Protein AF-A0A134BFL1-F1 (afdb_monomer_lite)

Organism: NCBI:txid419005

pLDDT: mean 79.07, std 14.12, range [50.78, 92.81]

Secondary structure (DSSP, 8-state):
--HHHHHHHHHHHHHHHHHHTPPEEEHHHHHHHTT--HHHHHH-TTS--EEETTEEEEEHHHHHHHHHT-

Radius of gyration: 15.58 Å; chains: 1; bounding box: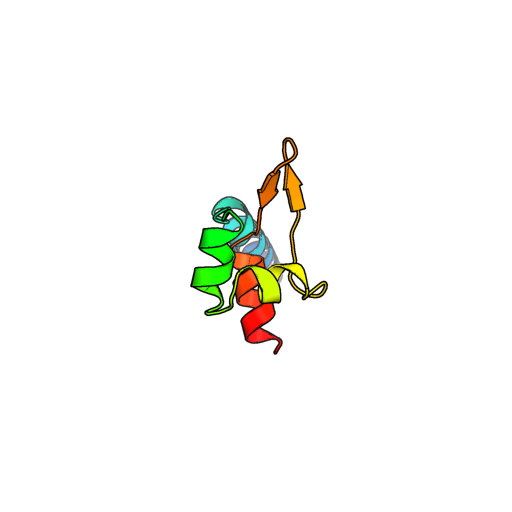 31×26×46 Å

Sequence (70 aa):
MTEREINKLAELISSKMLKANDRFMDRKAAAKYLCLSVSSLKQNKKIPCFKKDGKVFYRQSELYNYMMTR

Foldseek 3Di:
DDVVVVVVVVVVCVVVVCVVPWDKDFLVRLCVLLVHDSVVVVPDPVQDWDDDPNGIIHTPVSSVVVVVVD

Structure (mmCIF, N/CA/C/O backbone):
data_AF-A0A134BFL1-F1
#
_entry.id   AF-A0A134BFL1-F1
#
loop_
_atom_site.group_PDB
_atom_site.id
_atom_site.type_symbol
_atom_site.label_atom_id
_atom_site.label_alt_id
_atom_site.label_comp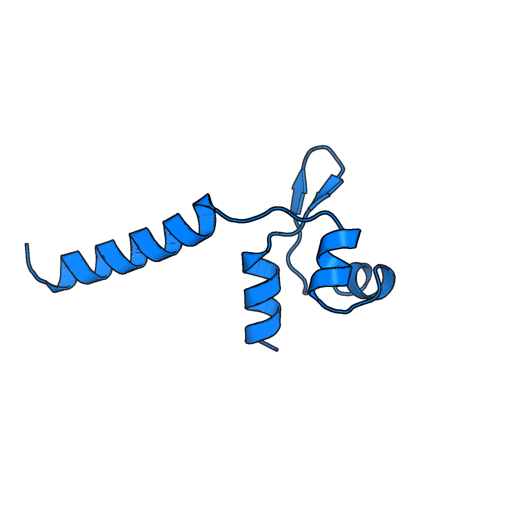_id
_atom_site.label_asym_id
_atom_site.label_entity_id
_atom_site.label_seq_id
_atom_site.pdbx_PDB_ins_code
_atom_site.Cartn_x
_atom_site.Cartn_y
_atom_site.Cartn_z
_atom_site.occupancy
_atom_site.B_iso_or_equiv
_atom_site.auth_seq_id
_atom_site.auth_comp_id
_atom_site.auth_asym_id
_atom_site.auth_atom_id
_atom_site.pdbx_PDB_model_num
ATOM 1 N N . MET A 1 1 ? 15.522 -13.089 35.947 1.00 50.78 1 MET A N 1
ATOM 2 C CA . MET A 1 1 ? 15.348 -12.680 34.537 1.00 50.78 1 MET A CA 1
ATOM 3 C C . MET A 1 1 ? 16.396 -13.396 33.710 1.00 50.78 1 MET A C 1
ATOM 5 O O . MET A 1 1 ? 17.572 -13.099 33.847 1.00 50.78 1 MET A O 1
ATOM 9 N N . THR A 1 2 ? 15.992 -14.396 32.937 1.00 56.62 2 THR A N 1
ATOM 10 C CA . THR A 1 2 ? 16.871 -15.139 32.019 1.00 56.62 2 THR A CA 1
ATOM 11 C C . THR A 1 2 ? 17.019 -14.386 30.697 1.00 56.62 2 THR A C 1
ATOM 13 O O . THR A 1 2 ? 16.048 -13.799 30.226 1.00 56.62 2 THR A O 1
ATOM 16 N N . GLU A 1 3 ? 18.188 -14.452 30.054 1.00 63.50 3 GLU A N 1
ATOM 17 C CA . GLU A 1 3 ? 18.501 -13.779 28.773 1.00 63.50 3 GLU A CA 1
ATOM 18 C C . GLU A 1 3 ? 17.458 -14.016 27.661 1.00 63.50 3 GLU A C 1
ATOM 20 O O . GLU A 1 3 ? 17.210 -13.146 26.828 1.00 63.50 3 GLU A O 1
ATOM 25 N N . ARG A 1 4 ? 16.757 -15.160 27.686 1.00 63.38 4 ARG A N 1
ATOM 26 C CA . ARG A 1 4 ? 15.645 -15.465 26.764 1.00 63.38 4 ARG A CA 1
ATOM 27 C C . ARG A 1 4 ? 14.466 -14.490 26.865 1.00 63.38 4 ARG A C 1
ATOM 29 O O . ARG A 1 4 ? 13.806 -14.240 25.860 1.00 63.38 4 ARG A O 1
ATOM 36 N N . GLU A 1 5 ? 14.193 -13.946 28.047 1.00 62.06 5 GLU A N 1
ATOM 37 C CA . GLU A 1 5 ? 13.116 -12.965 28.236 1.00 62.06 5 GLU A CA 1
ATOM 38 C C . GLU A 1 5 ? 13.526 -11.579 27.736 1.00 62.06 5 GLU A C 1
ATOM 40 O O . GLU A 1 5 ? 12.713 -10.879 27.137 1.00 62.06 5 GLU A O 1
ATOM 45 N N . ILE A 1 6 ? 14.807 -11.225 27.893 1.00 64.69 6 ILE A N 1
ATOM 46 C CA . ILE A 1 6 ? 15.381 -9.977 27.373 1.00 64.69 6 ILE A CA 1
ATOM 47 C C . ILE A 1 6 ? 15.311 -9.969 25.840 1.00 64.69 6 ILE A C 1
ATOM 49 O O . ILE A 1 6 ? 14.867 -8.982 25.257 1.00 64.69 6 ILE A O 1
ATOM 53 N N . ASN A 1 7 ? 15.641 -11.088 25.186 1.00 66.62 7 ASN A N 1
ATOM 54 C CA . ASN A 1 7 ? 15.557 -11.205 23.726 1.00 66.62 7 ASN A CA 1
ATOM 55 C C . ASN A 1 7 ? 14.111 -11.127 23.205 1.00 66.62 7 ASN A C 1
ATOM 57 O O . ASN A 1 7 ? 13.847 -10.401 22.248 1.00 66.62 7 ASN A O 1
ATOM 61 N N . LYS A 1 8 ? 13.148 -11.778 23.876 1.00 64.75 8 LYS A N 1
ATOM 62 C CA . LYS A 1 8 ? 11.720 -11.648 23.524 1.00 64.75 8 LYS A CA 1
ATOM 63 C C . LYS A 1 8 ? 11.205 -10.220 23.694 1.00 64.75 8 LYS A C 1
ATOM 65 O O . LYS A 1 8 ? 10.425 -9.737 22.873 1.00 64.75 8 LYS A O 1
ATOM 70 N N . LEU A 1 9 ? 11.626 -9.534 24.755 1.00 63.62 9 LEU A N 1
ATOM 71 C CA . LEU A 1 9 ? 11.270 -8.134 24.978 1.00 63.62 9 LEU A CA 1
ATOM 72 C C . LEU A 1 9 ? 11.898 -7.225 23.918 1.00 63.62 9 LEU A C 1
ATOM 74 O O . LEU A 1 9 ? 11.210 -6.343 23.409 1.00 63.62 9 LEU A O 1
ATOM 78 N N . ALA A 1 10 ? 13.147 -7.470 23.520 1.00 60.38 10 ALA A N 1
ATOM 79 C CA . ALA A 1 10 ? 13.809 -6.731 22.449 1.00 60.38 10 ALA A CA 1
ATOM 80 C C . ALA A 1 10 ? 13.101 -6.910 21.093 1.00 60.38 10 ALA A C 1
ATOM 82 O O . ALA A 1 10 ? 12.878 -5.925 20.391 1.00 60.38 10 ALA A O 1
ATOM 83 N N . GLU A 1 11 ? 12.657 -8.123 20.744 1.00 60.91 11 GLU A N 1
ATOM 84 C CA . GLU A 1 11 ? 11.861 -8.360 19.527 1.00 60.91 11 GLU A CA 1
ATOM 85 C C . GLU A 1 11 ? 10.507 -7.638 19.562 1.00 60.91 11 GLU A C 1
ATOM 87 O O . GLU A 1 11 ? 10.089 -7.024 18.572 1.00 60.91 11 GLU A O 1
ATOM 92 N N . LEU A 1 12 ? 9.825 -7.660 20.711 1.00 61.53 12 LEU A N 1
ATOM 93 C CA . LEU A 1 12 ? 8.552 -6.961 20.895 1.00 61.53 12 LEU A CA 1
ATOM 94 C C . LEU A 1 12 ? 8.718 -5.439 20.830 1.00 61.53 12 LEU A C 1
ATOM 96 O O . LEU A 1 12 ? 7.868 -4.758 20.250 1.00 61.53 12 LEU A O 1
ATOM 100 N N . ILE A 1 13 ? 9.802 -4.903 21.397 1.00 60.50 13 ILE A N 1
ATOM 101 C CA . ILE A 1 13 ? 10.117 -3.473 21.362 1.00 60.50 13 ILE A CA 1
ATOM 102 C C . ILE A 1 13 ? 10.484 -3.053 19.942 1.00 60.50 13 ILE A C 1
ATOM 104 O O . ILE A 1 13 ? 9.901 -2.091 19.456 1.00 60.50 13 ILE A O 1
ATOM 108 N N . SER A 1 14 ? 11.340 -3.793 19.234 1.00 54.75 14 SER A N 1
ATOM 109 C CA . SER A 1 14 ? 11.673 -3.528 17.825 1.00 54.75 14 SER A CA 1
ATOM 110 C C . SER A 1 14 ? 10.429 -3.536 16.933 1.00 54.75 14 SER A C 1
ATOM 112 O O . SER A 1 14 ? 10.205 -2.606 16.156 1.00 54.75 14 SER A O 1
ATOM 114 N N . SER A 1 15 ? 9.546 -4.520 17.119 1.00 55.62 15 SER A N 1
ATOM 115 C CA . SER A 1 15 ? 8.286 -4.629 16.373 1.00 55.62 15 SER A CA 1
ATOM 116 C C . SER A 1 15 ? 7.300 -3.495 16.683 1.00 55.62 15 SER A C 1
ATOM 118 O O . SER A 1 15 ? 6.530 -3.081 15.813 1.00 55.62 15 SER A O 1
ATOM 120 N N . LYS A 1 16 ? 7.294 -2.977 17.920 1.00 56.19 16 LYS A N 1
ATOM 121 C CA . LYS A 1 16 ? 6.462 -1.827 18.318 1.00 56.19 16 LYS A CA 1
ATOM 122 C C . LYS A 1 16 ? 7.074 -0.485 17.908 1.00 56.19 16 LYS A C 1
ATOM 124 O O . LYS A 1 16 ? 6.332 0.398 17.493 1.00 56.19 16 LYS A O 1
ATOM 129 N N . MET A 1 17 ? 8.395 -0.342 17.967 1.00 53.41 17 MET A N 1
ATOM 130 C CA . MET A 1 17 ? 9.141 0.852 17.551 1.00 53.41 17 MET A CA 1
ATOM 131 C C . MET A 1 17 ? 9.008 1.097 16.045 1.00 53.41 17 MET A C 1
ATOM 133 O O . MET A 1 17 ? 8.739 2.224 15.633 1.00 53.41 17 MET A O 1
ATOM 137 N N . LEU A 1 18 ? 9.073 0.035 15.233 1.00 53.78 18 LEU A N 1
ATOM 138 C CA . LEU A 1 18 ? 8.789 0.105 13.793 1.00 53.78 18 LEU A CA 1
ATOM 139 C C . LEU A 1 18 ? 7.366 0.606 13.498 1.00 53.78 18 LEU A C 1
ATOM 141 O O . LEU A 1 18 ? 7.162 1.338 12.535 1.00 53.78 18 LEU A O 1
ATOM 145 N N . LYS A 1 19 ? 6.387 0.264 14.346 1.00 55.00 19 LYS A N 1
ATOM 146 C CA . LYS A 1 19 ? 4.997 0.733 14.210 1.00 55.00 19 LYS A CA 1
ATOM 147 C C . LYS A 1 19 ? 4.785 2.164 14.714 1.00 55.00 19 LYS A C 1
ATOM 149 O O . LYS A 1 19 ? 3.881 2.836 14.227 1.00 55.00 19 LYS A O 1
ATOM 154 N N . ALA A 1 20 ? 5.569 2.625 15.690 1.00 55.91 20 ALA A N 1
ATOM 155 C CA . ALA A 1 20 ? 5.406 3.943 16.308 1.00 55.91 20 ALA A CA 1
ATOM 156 C C . ALA A 1 20 ? 5.944 5.094 15.436 1.00 55.91 20 ALA A C 1
ATOM 158 O O . ALA A 1 20 ? 5.393 6.189 15.476 1.00 55.91 20 ALA A O 1
ATOM 159 N N . ASN A 1 21 ? 6.967 4.835 14.614 1.00 61.88 21 ASN A N 1
ATOM 160 C CA . ASN A 1 21 ? 7.534 5.798 13.656 1.00 61.88 21 ASN A CA 1
ATOM 161 C C . ASN A 1 21 ? 7.067 5.567 12.212 1.00 61.88 21 ASN A C 1
ATOM 163 O O . ASN A 1 21 ? 7.690 6.041 11.258 1.00 61.88 21 ASN A O 1
ATOM 167 N N . ASP A 1 22 ? 5.983 4.815 12.033 1.00 72.62 22 ASP A N 1
ATOM 168 C CA . ASP A 1 22 ? 5.532 4.428 10.707 1.00 72.62 22 ASP A CA 1
ATOM 169 C C . ASP A 1 22 ? 4.981 5.642 9.951 1.00 72.62 22 ASP A C 1
ATOM 171 O O . ASP A 1 22 ? 4.006 6.284 10.357 1.00 72.62 22 ASP A O 1
ATOM 175 N N . ARG A 1 23 ? 5.645 5.992 8.849 1.00 84.88 23 ARG A N 1
ATOM 176 C CA . ARG A 1 23 ? 5.284 7.160 8.051 1.00 84.88 23 ARG A CA 1
ATOM 177 C C . ARG A 1 23 ? 4.056 6.838 7.216 1.00 84.88 23 ARG A C 1
ATOM 179 O O . ARG A 1 23 ? 4.043 5.887 6.435 1.00 84.88 23 ARG A O 1
ATOM 186 N N . PHE A 1 24 ? 3.036 7.675 7.346 1.00 89.06 24 PHE A N 1
ATOM 187 C CA . PHE A 1 24 ? 1.847 7.589 6.514 1.00 89.06 24 PHE A CA 1
ATOM 188 C C . PHE A 1 24 ? 2.060 8.357 5.215 1.00 89.06 24 PHE A C 1
ATOM 190 O O . PHE A 1 24 ? 2.422 9.532 5.219 1.00 89.06 24 PHE A O 1
ATOM 197 N N . MET A 1 25 ? 1.814 7.679 4.102 1.00 90.25 25 MET A N 1
ATOM 198 C CA . MET A 1 25 ? 1.928 8.219 2.757 1.00 90.25 25 MET A CA 1
ATOM 199 C C . MET A 1 25 ? 0.550 8.284 2.113 1.00 90.25 25 MET A C 1
ATOM 201 O O . MET A 1 25 ? -0.258 7.360 2.220 1.00 90.25 25 MET A O 1
ATOM 205 N N . ASP A 1 26 ? 0.274 9.380 1.420 1.00 91.38 26 ASP A N 1
ATOM 206 C CA . ASP A 1 26 ? -0.864 9.471 0.521 1.00 91.38 26 ASP A CA 1
ATOM 207 C C . ASP A 1 26 ? -0.608 8.656 -0.757 1.00 91.38 26 ASP A C 1
ATOM 209 O O . ASP A 1 26 ? 0.492 8.166 -1.028 1.00 91.38 26 ASP A O 1
ATOM 213 N N . ARG A 1 27 ? -1.644 8.518 -1.585 1.00 90.31 27 ARG A N 1
ATOM 214 C CA . ARG A 1 27 ? -1.584 7.688 -2.792 1.00 90.31 27 ARG A CA 1
ATOM 215 C C . ARG A 1 27 ? -0.478 8.106 -3.772 1.00 90.31 27 ARG A C 1
ATOM 217 O O . ARG A 1 27 ? 0.083 7.236 -4.433 1.00 90.31 27 ARG A O 1
ATOM 224 N N . LYS A 1 28 ? -0.162 9.403 -3.889 1.00 91.50 28 LYS A N 1
ATOM 225 C CA . LYS A 1 28 ? 0.896 9.867 -4.802 1.00 91.50 28 LYS A CA 1
ATOM 226 C C . LYS A 1 28 ? 2.274 9.533 -4.238 1.00 91.50 28 LYS A C 1
ATOM 228 O O . LYS A 1 28 ? 3.114 9.018 -4.973 1.00 91.50 28 LYS A O 1
ATOM 233 N N . ALA A 1 29 ? 2.483 9.771 -2.943 1.00 91.25 29 ALA A N 1
ATOM 234 C CA . ALA A 1 29 ? 3.728 9.421 -2.264 1.00 91.25 29 ALA A CA 1
ATOM 235 C C . ALA A 1 29 ? 3.998 7.907 -2.296 1.00 91.25 29 ALA A C 1
ATOM 237 O O . ALA A 1 29 ? 5.100 7.498 -2.649 1.00 91.25 29 ALA A O 1
ATOM 238 N N . ALA A 1 30 ? 2.983 7.076 -2.039 1.00 91.44 30 ALA A N 1
ATOM 239 C CA . ALA A 1 30 ? 3.099 5.616 -2.093 1.00 91.44 30 ALA A CA 1
ATOM 240 C C . ALA A 1 30 ? 3.436 5.093 -3.502 1.00 91.44 30 ALA A C 1
ATOM 242 O O . ALA A 1 30 ? 4.287 4.219 -3.657 1.00 91.44 30 ALA A O 1
ATOM 243 N N . ALA A 1 31 ? 2.805 5.653 -4.540 1.00 92.44 31 ALA A N 1
ATOM 244 C CA . ALA A 1 31 ? 3.104 5.313 -5.931 1.00 92.44 31 ALA A CA 1
ATOM 245 C C . ALA A 1 31 ? 4.554 5.664 -6.302 1.00 92.44 31 ALA A C 1
ATOM 247 O O . ALA A 1 31 ? 5.259 4.840 -6.883 1.00 92.44 31 ALA A O 1
ATOM 248 N N . LYS A 1 32 ? 5.024 6.850 -5.889 1.00 92.19 32 LYS A N 1
ATOM 249 C CA . LYS A 1 32 ? 6.419 7.271 -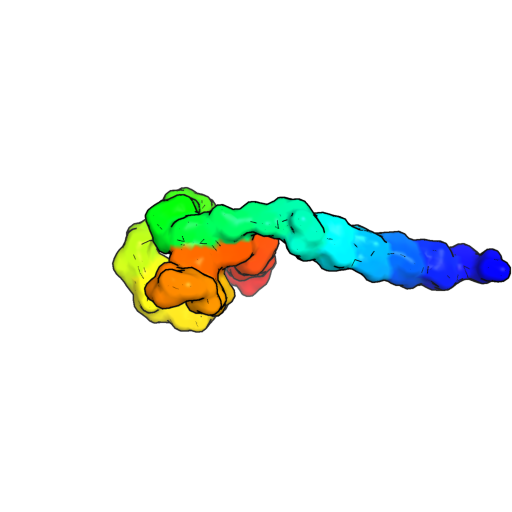6.075 1.00 92.19 32 LYS A CA 1
ATOM 250 C C . LYS A 1 32 ? 7.394 6.362 -5.322 1.00 92.19 32 LYS A C 1
ATOM 252 O O . LYS A 1 32 ? 8.426 6.015 -5.879 1.00 92.19 32 LYS A O 1
ATOM 257 N N . TYR A 1 33 ? 7.055 5.960 -4.097 1.00 90.19 33 TYR A N 1
ATOM 258 C CA . TYR A 1 33 ? 7.885 5.076 -3.275 1.00 90.19 33 TYR A CA 1
ATOM 259 C C . TYR A 1 33 ? 8.081 3.696 -3.915 1.00 90.19 33 TYR A C 1
ATOM 261 O O . TYR A 1 33 ? 9.192 3.183 -3.943 1.00 90.19 33 TYR A O 1
ATOM 269 N N . LEU A 1 34 ? 7.016 3.121 -4.482 1.00 88.31 34 LEU A N 1
ATOM 270 C CA . LEU A 1 34 ? 7.068 1.822 -5.158 1.00 88.31 34 LEU A CA 1
ATOM 271 C C . LEU A 1 34 ? 7.541 1.894 -6.622 1.00 88.31 34 LEU A C 1
ATOM 273 O O . LEU A 1 34 ? 7.557 0.863 -7.292 1.00 88.31 34 LEU A O 1
ATOM 277 N N . CYS A 1 35 ? 7.879 3.081 -7.140 1.00 89.94 35 CYS A N 1
ATOM 278 C CA . CYS A 1 35 ? 8.151 3.311 -8.565 1.00 89.94 35 CYS A CA 1
ATOM 279 C C . CYS A 1 35 ? 7.032 2.779 -9.487 1.00 89.94 35 CYS A C 1
ATOM 281 O O . CYS A 1 35 ? 7.288 2.207 -10.545 1.00 89.94 35 CYS A O 1
ATOM 283 N N . LEU A 1 36 ? 5.771 2.962 -9.082 1.00 89.75 36 LEU A N 1
ATOM 284 C CA . LEU A 1 36 ? 4.585 2.541 -9.832 1.00 89.75 36 LEU A CA 1
ATOM 285 C C . LEU A 1 36 ? 3.739 3.744 -10.246 1.00 89.75 36 LEU A C 1
ATOM 287 O O . LEU A 1 36 ? 3.729 4.786 -9.592 1.00 89.75 36 LEU A O 1
ATOM 291 N N . SER A 1 37 ? 2.943 3.578 -11.303 1.00 92.81 37 SER A N 1
ATOM 292 C CA . SER A 1 37 ? 1.890 4.549 -11.601 1.00 92.81 37 SER A CA 1
ATOM 293 C C . SER A 1 37 ? 0.795 4.500 -10.526 1.00 92.81 37 SER A C 1
ATOM 295 O O . SER A 1 37 ? 0.496 3.443 -9.962 1.00 92.81 37 SER A O 1
ATOM 297 N N . VAL A 1 38 ? 0.134 5.633 -10.270 1.00 90.38 38 VAL A N 1
AT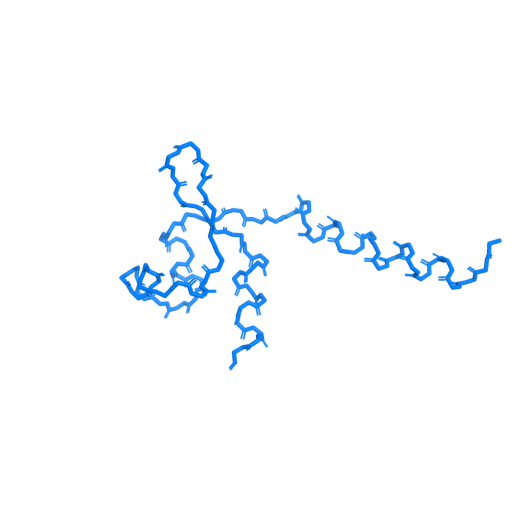OM 298 C CA . VAL A 1 38 ? -1.013 5.699 -9.343 1.00 90.38 38 VAL A CA 1
ATOM 299 C C . VAL A 1 38 ? -2.134 4.740 -9.769 1.00 90.38 38 VAL A C 1
ATOM 301 O O . VAL A 1 38 ? -2.798 4.146 -8.918 1.00 90.38 38 VAL A O 1
ATOM 304 N N . SER A 1 39 ? -2.328 4.553 -11.077 1.00 90.69 39 SER A N 1
ATOM 305 C CA . SER A 1 39 ? -3.306 3.611 -11.630 1.00 90.69 39 SER A CA 1
ATOM 306 C C . SER A 1 39 ? -2.941 2.163 -11.302 1.00 90.69 39 SER A C 1
ATOM 308 O O . SER A 1 39 ? -3.790 1.423 -10.807 1.00 90.69 39 SER A O 1
ATOM 310 N N . SER A 1 40 ? -1.673 1.783 -11.486 1.00 89.44 40 SER A N 1
ATOM 311 C CA . SER A 1 40 ? -1.160 0.451 -11.142 1.00 89.44 40 SER A CA 1
ATOM 312 C C . SER A 1 40 ? -1.262 0.184 -9.639 1.00 89.44 40 SER A C 1
ATOM 314 O O . SER A 1 40 ? -1.702 -0.888 -9.231 1.00 89.44 40 SER A O 1
ATOM 316 N N . LEU A 1 41 ? -0.933 1.180 -8.807 1.00 88.94 41 LEU A N 1
ATOM 317 C CA . LEU A 1 41 ? -1.097 1.108 -7.354 1.00 88.94 41 LEU A CA 1
ATOM 318 C C . LEU A 1 41 ? -2.569 0.880 -6.964 1.00 88.94 41 LEU A C 1
ATOM 320 O O . LEU A 1 41 ? -2.860 0.074 -6.088 1.00 88.94 41 LEU A O 1
ATOM 324 N N . LYS A 1 42 ? -3.510 1.567 -7.627 1.00 87.00 42 LYS A N 1
ATOM 325 C CA . LYS A 1 42 ? -4.955 1.441 -7.368 1.00 87.00 42 LYS A CA 1
ATOM 326 C C . LYS A 1 42 ? -5.518 0.086 -7.808 1.00 87.00 42 LYS A C 1
ATOM 328 O O . LYS A 1 42 ? -6.418 -0.434 -7.154 1.00 87.00 42 LYS A O 1
ATOM 333 N N . GLN A 1 43 ? -5.033 -0.461 -8.919 1.00 88.75 43 GLN A N 1
ATOM 334 C CA . GLN A 1 43 ? -5.459 -1.770 -9.423 1.00 88.75 43 GLN A CA 1
ATOM 335 C C . GLN A 1 43 ? -4.901 -2.922 -8.579 1.00 88.75 43 GLN A C 1
ATOM 337 O O . GLN A 1 43 ? -5.532 -3.976 -8.473 1.00 88.75 43 GLN A O 1
ATOM 342 N N . ASN A 1 44 ? -3.743 -2.726 -7.948 1.00 86.25 44 ASN A N 1
ATOM 343 C CA . ASN A 1 44 ? -3.089 -3.761 -7.169 1.00 86.25 44 ASN A CA 1
ATOM 344 C C . ASN A 1 44 ? -3.681 -3.887 -5.756 1.00 86.25 44 ASN A C 1
ATOM 346 O O . ASN A 1 44 ? -3.235 -3.248 -4.805 1.00 86.25 44 ASN A O 1
ATOM 350 N N . LYS A 1 45 ? -4.661 -4.787 -5.611 1.00 83.38 45 LYS A N 1
ATOM 351 C CA . LYS A 1 45 ? -5.316 -5.097 -4.328 1.00 83.38 45 LYS A CA 1
ATOM 352 C C . LYS A 1 45 ? -4.403 -5.772 -3.294 1.00 83.38 45 LYS A C 1
ATOM 354 O O . LYS A 1 45 ? -4.819 -5.909 -2.150 1.00 83.38 45 LYS A O 1
ATOM 359 N N . LYS A 1 46 ? -3.196 -6.211 -3.677 1.00 86.88 46 LYS A N 1
ATOM 360 C CA . LYS A 1 46 ? -2.233 -6.834 -2.752 1.00 86.88 46 LYS A CA 1
ATOM 361 C C . LYS A 1 46 ? -1.444 -5.810 -1.935 1.00 86.88 46 LYS A C 1
ATOM 363 O O . LYS A 1 46 ? -0.829 -6.188 -0.945 1.00 86.88 46 LYS A O 1
ATOM 368 N N . ILE A 1 47 ? -1.435 -4.540 -2.348 1.00 88.50 47 ILE A N 1
ATOM 369 C CA . ILE A 1 47 ? -0.710 -3.488 -1.633 1.00 88.50 47 ILE A CA 1
ATOM 370 C C . ILE A 1 47 ? -1.531 -3.081 -0.401 1.00 88.50 47 ILE A C 1
ATOM 372 O O . ILE A 1 47 ? -2.676 -2.643 -0.568 1.00 88.50 47 ILE A O 1
ATOM 376 N N . PRO A 1 48 ? -0.972 -3.186 0.818 1.00 88.75 48 PRO A N 1
ATOM 377 C CA . PRO A 1 48 ? -1.679 -2.809 2.034 1.00 88.75 48 PRO A CA 1
ATOM 378 C C . PRO A 1 48 ? -2.037 -1.326 2.003 1.00 88.75 48 PRO A C 1
ATOM 380 O O . PRO A 1 48 ? -1.204 -0.468 1.707 1.00 88.75 48 PRO A O 1
ATOM 383 N N . CYS A 1 49 ? -3.298 -1.018 2.281 1.00 90.75 49 CYS A N 1
ATOM 384 C CA . CYS A 1 49 ? -3.767 0.351 2.402 1.00 90.75 49 CYS A CA 1
ATOM 385 C C . CYS A 1 49 ? -4.890 0.421 3.423 1.00 90.75 49 CYS A C 1
ATOM 387 O O . CYS A 1 49 ? -5.616 -0.549 3.648 1.00 90.75 49 CYS A O 1
ATOM 389 N N . PHE A 1 50 ? -5.059 1.589 4.024 1.00 89.38 50 PHE A N 1
ATOM 390 C CA . PHE A 1 50 ? -6.128 1.824 4.979 1.00 89.38 50 PHE A CA 1
ATOM 391 C C . PHE A 1 50 ? -6.815 3.154 4.679 1.00 89.38 50 PHE A C 1
ATOM 393 O O . PHE A 1 50 ? -6.240 4.071 4.086 1.00 89.38 50 PHE A O 1
ATOM 400 N N . LYS A 1 51 ? -8.091 3.246 5.052 1.00 90.56 51 LYS A N 1
ATOM 401 C CA . LYS A 1 51 ? -8.879 4.472 4.920 1.00 90.56 51 LYS A CA 1
ATOM 402 C C . LYS A 1 51 ? -8.941 5.177 6.263 1.00 90.56 51 LYS A 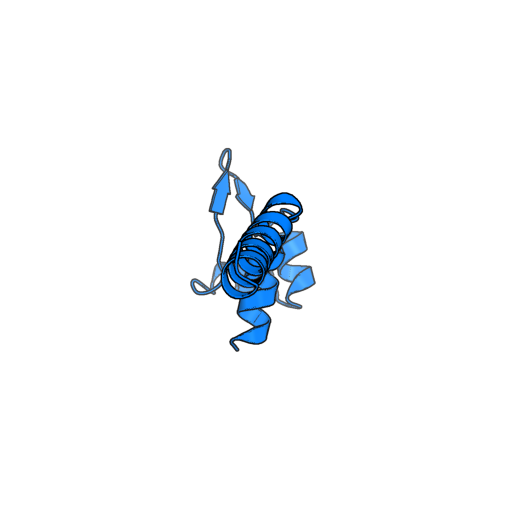C 1
ATOM 404 O O . LYS A 1 51 ? -9.269 4.554 7.267 1.00 90.56 51 LYS A O 1
ATOM 409 N N . LYS A 1 52 ? -8.656 6.475 6.261 1.00 85.94 52 LYS A N 1
ATOM 410 C CA . LYS A 1 52 ? -8.787 7.356 7.420 1.00 85.94 52 LYS A CA 1
ATOM 411 C C . LYS A 1 52 ? -9.388 8.677 6.942 1.00 85.94 52 LYS A C 1
ATOM 413 O O . LYS A 1 52 ? -8.904 9.234 5.959 1.00 85.94 52 LYS A O 1
ATOM 418 N N . ASP A 1 53 ? -10.484 9.117 7.560 1.00 86.94 53 ASP A N 1
ATOM 419 C CA . ASP A 1 53 ? -11.185 10.365 7.204 1.00 86.94 53 ASP A CA 1
ATOM 420 C C . ASP A 1 53 ? -11.545 10.469 5.704 1.00 86.94 53 ASP A C 1
ATOM 422 O O . ASP A 1 53 ? -11.329 11.486 5.046 1.00 86.94 53 ASP A O 1
ATOM 426 N N . GLY A 1 54 ? -12.011 9.363 5.107 1.00 88.06 54 GLY A N 1
ATOM 427 C CA . GLY A 1 54 ? -12.369 9.290 3.680 1.00 88.06 54 GLY A CA 1
ATOM 428 C C . GLY A 1 54 ? -11.183 9.291 2.702 1.00 88.06 54 GLY A C 1
ATOM 429 O O . GLY A 1 54 ? -11.372 9.073 1.503 1.00 88.06 54 GLY A O 1
ATOM 430 N N . LYS A 1 55 ? -9.950 9.464 3.190 1.00 87.88 55 LYS A N 1
ATOM 431 C CA . LYS A 1 55 ? -8.718 9.420 2.394 1.00 87.88 55 LYS A CA 1
ATOM 432 C C . LYS A 1 55 ? -8.039 8.058 2.527 1.00 87.88 55 LYS A C 1
ATOM 434 O O . LYS A 1 55 ? -8.115 7.401 3.562 1.00 87.88 55 LYS A O 1
ATOM 439 N N . VAL A 1 56 ? -7.395 7.614 1.448 1.00 90.25 56 VAL A N 1
ATOM 440 C CA . VAL A 1 56 ? -6.609 6.371 1.439 1.00 90.25 56 VAL A CA 1
ATOM 441 C C . VAL A 1 56 ? -5.160 6.707 1.744 1.00 90.25 56 VAL A C 1
ATOM 443 O O . VAL A 1 56 ? -4.563 7.535 1.053 1.00 90.25 56 VAL A O 1
ATOM 446 N N . PHE A 1 57 ? -4.619 6.020 2.739 1.00 91.56 57 PHE A N 1
ATOM 447 C CA . PHE A 1 57 ? -3.240 6.124 3.177 1.00 91.56 57 PHE A CA 1
ATOM 448 C C . PHE A 1 57 ? -2.555 4.762 3.109 1.00 91.56 57 PHE A C 1
ATOM 450 O O . PHE A 1 57 ? -3.194 3.706 3.123 1.00 91.56 57 PHE A O 1
ATOM 457 N N . TYR A 1 58 ? -1.235 4.818 3.043 1.00 92.19 58 TYR A N 1
ATOM 458 C CA . TYR A 1 58 ? -0.343 3.676 2.959 1.00 92.19 58 TYR A CA 1
ATOM 459 C C . TYR A 1 58 ? 0.710 3.829 4.049 1.00 92.19 58 TYR A C 1
ATOM 461 O O . TYR A 1 58 ? 1.214 4.934 4.263 1.00 92.19 58 TYR A O 1
ATOM 469 N N . ARG A 1 59 ? 1.027 2.749 4.760 1.00 91.50 59 ARG A N 1
ATOM 470 C CA . ARG A 1 59 ? 2.128 2.763 5.725 1.00 91.50 59 ARG A CA 1
ATOM 471 C C . ARG A 1 59 ? 3.426 2.457 5.009 1.00 91.50 59 ARG A C 1
ATOM 473 O O . ARG A 1 59 ? 3.491 1.496 4.246 1.00 91.50 59 ARG A O 1
ATOM 480 N N . GLN A 1 60 ? 4.458 3.249 5.260 1.00 89.44 60 GLN A N 1
ATOM 481 C CA . GLN A 1 60 ? 5.756 3.030 4.639 1.00 89.44 60 GLN 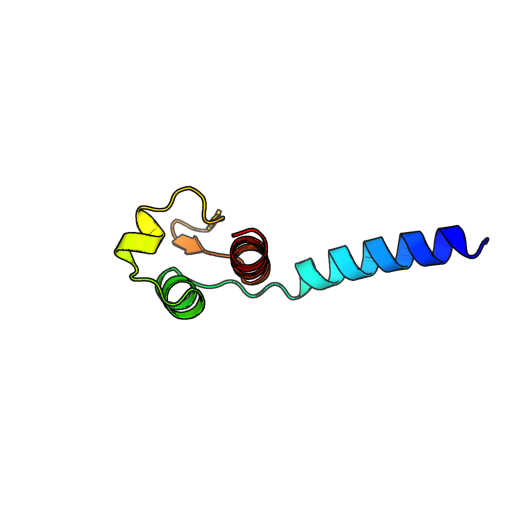A CA 1
ATOM 482 C C . GLN A 1 60 ? 6.320 1.642 4.984 1.00 89.44 60 GLN A C 1
ATOM 484 O O . GLN A 1 60 ? 6.850 0.979 4.093 1.00 89.44 60 GLN A O 1
ATOM 489 N N . SER A 1 61 ? 6.156 1.168 6.226 1.00 87.56 61 SER A N 1
ATOM 490 C CA . SER A 1 61 ? 6.607 -0.173 6.627 1.00 87.56 61 SER A CA 1
ATOM 491 C C . SER A 1 61 ? 5.909 -1.293 5.844 1.00 87.56 61 SER A C 1
ATOM 493 O O . SER A 1 61 ? 6.546 -2.258 5.426 1.00 87.56 61 SER A O 1
ATOM 495 N N . GLU A 1 62 ? 4.610 -1.150 5.576 1.00 88.75 62 GLU A N 1
ATOM 496 C CA . GLU A 1 62 ? 3.825 -2.121 4.814 1.00 88.75 62 GLU A CA 1
ATOM 497 C C . GLU A 1 62 ? 4.226 -2.143 3.337 1.00 88.75 62 GLU A C 1
ATOM 499 O O . GLU A 1 62 ? 4.327 -3.216 2.742 1.00 88.75 62 GLU A O 1
ATOM 504 N N . LEU A 1 63 ? 4.499 -0.970 2.754 1.00 88.88 63 LEU A N 1
ATOM 505 C CA . LEU A 1 63 ? 5.026 -0.868 1.393 1.00 88.88 63 LEU A CA 1
ATOM 506 C C . LEU A 1 63 ? 6.407 -1.523 1.283 1.00 88.88 63 LEU A C 1
ATOM 508 O O . LEU A 1 63 ? 6.654 -2.261 0.333 1.00 88.88 63 LEU A O 1
ATOM 512 N N . TYR A 1 64 ? 7.284 -1.290 2.262 1.00 87.56 64 TYR A N 1
ATOM 513 C CA . TYR A 1 64 ? 8.601 -1.921 2.326 1.00 87.56 64 TYR A CA 1
ATOM 514 C C . TYR A 1 64 ? 8.497 -3.447 2.442 1.00 87.56 64 TYR A C 1
ATOM 516 O O . TYR A 1 64 ? 9.119 -4.167 1.665 1.00 87.56 64 TYR A O 1
ATOM 524 N N . ASN A 1 65 ? 7.649 -3.949 3.344 1.00 85.69 65 ASN A N 1
ATOM 525 C CA . ASN A 1 65 ? 7.416 -5.386 3.490 1.00 85.69 65 ASN A CA 1
ATOM 526 C C . ASN A 1 65 ? 6.897 -6.006 2.190 1.00 85.69 65 ASN A C 1
ATOM 528 O O . ASN A 1 65 ? 7.389 -7.055 1.784 1.00 85.69 65 ASN A O 1
ATOM 532 N N . TYR A 1 66 ? 5.964 -5.336 1.503 1.00 86.06 66 TYR A N 1
ATOM 533 C CA . TYR A 1 66 ? 5.465 -5.767 0.197 1.00 86.06 66 TYR A CA 1
ATOM 534 C C . TYR A 1 66 ? 6.574 -5.832 -0.865 1.00 86.06 66 TYR A C 1
ATOM 536 O O . TYR A 1 66 ? 6.555 -6.732 -1.698 1.00 86.06 66 TYR A O 1
ATOM 544 N N . MET A 1 67 ? 7.549 -4.914 -0.845 1.00 83.81 67 MET A N 1
ATOM 545 C CA . MET A 1 67 ? 8.714 -4.985 -1.737 1.00 83.81 67 MET A CA 1
ATOM 546 C C . MET A 1 67 ? 9.641 -6.155 -1.399 1.00 83.81 67 MET A C 1
ATOM 548 O O . MET A 1 67 ? 10.189 -6.758 -2.312 1.00 83.81 67 MET A O 1
ATOM 552 N N . MET A 1 68 ? 9.806 -6.476 -0.114 1.00 79.31 68 MET A N 1
ATOM 553 C CA . MET A 1 68 ? 10.687 -7.552 0.357 1.00 79.31 68 MET A CA 1
ATOM 554 C C . MET A 1 68 ? 10.094 -8.960 0.186 1.00 79.31 68 MET A C 1
ATOM 556 O O . MET A 1 68 ? 10.840 -9.930 0.158 1.00 79.31 68 MET A O 1
ATOM 560 N N . THR A 1 69 ? 8.766 -9.090 0.082 1.00 74.88 69 THR A N 1
ATOM 561 C CA . THR A 1 69 ? 8.072 -10.382 -0.133 1.00 74.88 69 THR A CA 1
ATOM 562 C C . THR A 1 69 ? 7.733 -10.670 -1.599 1.00 74.88 69 THR A C 1
ATOM 564 O O . THR A 1 69 ? 7.030 -11.643 -1.879 1.00 74.88 69 THR A O 1
ATOM 567 N N . ARG A 1 70 ? 8.186 -9.825 -2.529 1.00 54.81 70 ARG A N 1
ATOM 568 C CA . ARG A 1 70 ? 7.919 -9.944 -3.966 1.00 54.81 70 ARG A CA 1
ATOM 569 C C . ARG A 1 70 ? 9.037 -10.682 -4.686 1.00 54.81 70 ARG A C 1
ATOM 571 O O . ARG A 1 70 ? 8.686 -11.413 -5.636 1.00 54.81 70 ARG A O 1
#